Protein AF-A0A926PTL8-F1 (afdb_monomer_lite)

pLDDT: mean 95.18, std 4.31, range [72.38, 98.0]

Structure (mmCIF, N/CA/C/O backbone):
data_AF-A0A926PTL8-F1
#
_entry.id   AF-A0A926PTL8-F1
#
loop_
_atom_site.group_PDB
_atom_site.id
_atom_site.type_symbol
_atom_site.label_atom_id
_atom_site.label_alt_id
_atom_site.label_comp_id
_atom_site.label_asym_id
_atom_site.label_entity_id
_atom_site.label_seq_id
_atom_site.pdbx_PDB_ins_code
_atom_site.Cartn_x
_atom_site.Cartn_y
_atom_site.Cartn_z
_atom_site.occupancy
_atom_site.B_iso_or_equiv
_atom_site.auth_seq_id
_atom_site.auth_comp_id
_atom_site.auth_asym_id
_atom_site.auth_atom_id
_atom_site.pdbx_PDB_model_num
ATOM 1 N N . MET A 1 1 ? 5.268 1.816 -15.077 1.00 72.38 1 MET A N 1
ATOM 2 C CA . MET A 1 1 ? 5.666 2.780 -14.034 1.00 72.38 1 MET A CA 1
ATOM 3 C C . MET A 1 1 ? 5.639 2.059 -12.696 1.00 72.38 1 MET A C 1
ATOM 5 O O . MET A 1 1 ? 4.691 1.318 -12.452 1.00 72.38 1 MET A O 1
ATOM 9 N N . LYS A 1 2 ? 6.709 2.192 -11.912 1.00 86.50 2 LYS A N 1
ATOM 10 C CA . LYS A 1 2 ? 6.852 1.635 -10.564 1.00 86.50 2 LYS A CA 1
ATOM 11 C C . LYS A 1 2 ? 6.878 2.817 -9.601 1.00 86.50 2 LYS A C 1
ATOM 13 O O . LYS A 1 2 ? 7.621 3.761 -9.866 1.00 86.50 2 LYS A O 1
ATOM 18 N N . ILE A 1 3 ? 6.069 2.785 -8.551 1.00 92.56 3 ILE A N 1
ATOM 19 C CA . ILE A 1 3 ? 6.135 3.787 -7.486 1.00 92.56 3 ILE A CA 1
ATOM 20 C C . ILE A 1 3 ? 7.213 3.404 -6.472 1.00 92.56 3 ILE A C 1
ATOM 22 O O . ILE A 1 3 ? 7.527 2.226 -6.299 1.00 92.56 3 ILE A O 1
ATOM 26 N N . PHE A 1 4 ? 7.772 4.404 -5.806 1.00 96.06 4 PHE A N 1
ATOM 27 C CA . PHE A 1 4 ? 8.661 4.215 -4.670 1.00 96.06 4 PHE A CA 1
ATOM 28 C C . PHE A 1 4 ? 7.930 4.712 -3.434 1.00 96.06 4 PHE A C 1
ATOM 30 O O . PHE A 1 4 ? 7.308 5.770 -3.482 1.00 96.06 4 PHE A O 1
ATOM 37 N N . LEU A 1 5 ? 7.978 3.918 -2.373 1.00 96.00 5 LEU A N 1
ATOM 38 C CA . LEU A 1 5 ? 7.421 4.259 -1.074 1.00 96.00 5 LEU A CA 1
ATOM 39 C C . LEU A 1 5 ? 8.588 4.460 -0.117 1.00 96.00 5 LEU A C 1
ATOM 41 O O . LEU A 1 5 ? 9.567 3.712 -0.163 1.00 96.00 5 LEU A O 1
ATOM 45 N N . THR A 1 6 ? 8.471 5.455 0.745 1.00 97.94 6 THR A N 1
ATOM 46 C CA . THR A 1 6 ? 9.273 5.545 1.962 1.00 97.94 6 THR A CA 1
ATOM 47 C C . THR A 1 6 ? 8.866 4.445 2.945 1.00 97.94 6 THR A C 1
ATOM 49 O O . THR A 1 6 ? 7.781 3.862 2.843 1.00 97.94 6 THR A O 1
ATOM 52 N N . ASP A 1 7 ? 9.712 4.181 3.940 1.00 97.31 7 ASP A N 1
ATOM 53 C CA . ASP A 1 7 ? 9.417 3.181 4.974 1.00 97.31 7 ASP A CA 1
ATOM 54 C C . ASP A 1 7 ? 8.134 3.515 5.756 1.00 97.31 7 ASP A C 1
ATOM 56 O O . ASP A 1 7 ? 7.361 2.626 6.123 1.00 97.31 7 ASP A O 1
ATOM 60 N N . GLU A 1 8 ? 7.868 4.805 5.980 1.00 97.94 8 GLU A N 1
ATOM 61 C CA . GLU A 1 8 ? 6.660 5.264 6.667 1.00 97.94 8 GLU A CA 1
ATOM 62 C C . GLU A 1 8 ? 5.396 5.075 5.816 1.00 97.94 8 GLU A C 1
ATOM 64 O O . GLU A 1 8 ? 4.359 4.640 6.332 1.00 97.94 8 GLU A O 1
ATOM 69 N N . GLU A 1 9 ? 5.479 5.326 4.508 1.00 98.00 9 GLU A N 1
ATOM 70 C CA . GLU A 1 9 ? 4.376 5.075 3.580 1.00 98.00 9 GLU A CA 1
ATOM 71 C C . GLU A 1 9 ? 4.079 3.575 3.453 1.00 98.00 9 GLU A C 1
ATOM 73 O O . GLU A 1 9 ? 2.909 3.190 3.511 1.00 98.00 9 GLU A O 1
ATOM 78 N N . ASP A 1 10 ? 5.098 2.708 3.343 1.00 97.62 10 ASP A N 1
ATOM 79 C CA . ASP A 1 10 ? 4.869 1.254 3.294 1.00 97.62 10 ASP A CA 1
ATOM 80 C C . ASP A 1 10 ? 4.239 0.741 4.591 1.00 97.62 10 ASP A C 1
ATOM 82 O O . ASP A 1 10 ? 3.285 -0.043 4.542 1.00 97.62 10 ASP A O 1
ATOM 86 N N . ARG A 1 11 ? 4.709 1.223 5.750 1.00 97.81 11 ARG A N 1
ATOM 87 C CA . ARG A 1 11 ? 4.118 0.885 7.052 1.00 97.81 11 ARG A CA 1
ATOM 88 C C . ARG A 1 11 ? 2.647 1.291 7.112 1.00 97.81 11 ARG A C 1
ATOM 90 O O . ARG A 1 11 ? 1.800 0.461 7.438 1.00 97.81 11 ARG A O 1
ATOM 97 N N . THR A 1 12 ? 2.332 2.525 6.727 1.00 97.81 12 THR A N 1
ATOM 98 C CA . THR A 1 12 ? 0.954 3.039 6.733 1.00 97.81 12 THR A CA 1
ATOM 99 C C . THR A 1 12 ? 0.057 2.233 5.792 1.00 97.81 12 THR A C 1
ATOM 101 O O . THR A 1 12 ? -1.035 1.802 6.163 1.00 97.81 12 THR A O 1
ATOM 104 N N . LEU A 1 13 ? 0.521 1.950 4.571 1.00 97.94 13 LEU A N 1
ATOM 105 C CA . LEU A 1 13 ? -0.231 1.140 3.613 1.00 97.94 13 LEU A CA 1
ATOM 106 C C . LEU A 1 13 ? -0.408 -0.303 4.104 1.00 97.94 13 LEU A C 1
ATOM 108 O O . LEU A 1 13 ? -1.447 -0.919 3.851 1.00 97.94 13 LEU A O 1
ATOM 112 N N . ARG A 1 14 ? 0.577 -0.859 4.819 1.00 97.31 14 ARG A N 1
ATOM 113 C CA . ARG A 1 14 ? 0.470 -2.183 5.438 1.00 97.31 14 ARG A CA 1
ATOM 114 C C . ARG A 1 14 ? -0.640 -2.204 6.475 1.00 97.31 14 ARG A C 1
ATOM 116 O O . ARG A 1 14 ? -1.482 -3.094 6.421 1.00 97.31 14 ARG A O 1
ATOM 123 N N . GLU A 1 15 ? -0.672 -1.229 7.371 1.00 97.12 15 GLU A N 1
ATOM 124 C CA . GLU A 1 15 ? -1.720 -1.109 8.387 1.00 97.12 15 GLU A CA 1
ATOM 125 C C . GLU A 1 15 ? -3.103 -0.962 7.742 1.00 97.12 15 GLU A C 1
ATOM 127 O O . GLU A 1 15 ? -4.029 -1.694 8.092 1.00 97.12 15 GLU A O 1
ATOM 132 N N . LEU A 1 16 ? -3.226 -0.121 6.709 1.00 97.56 16 LEU A N 1
ATOM 133 C CA . LEU A 1 16 ? -4.470 0.044 5.950 1.00 97.56 16 LEU A CA 1
ATOM 134 C C . LEU A 1 16 ? -4.927 -1.239 5.245 1.00 97.56 16 LEU A C 1
ATOM 136 O O . LEU A 1 16 ? -6.127 -1.435 5.071 1.00 97.56 16 LEU A O 1
ATOM 140 N N . SER A 1 17 ? -4.007 -2.124 4.855 1.00 95.12 17 SER A N 1
ATOM 141 C CA . SER A 1 17 ? -4.341 -3.379 4.164 1.00 95.12 17 SER A CA 1
ATOM 142 C C . SER A 1 17 ? -5.019 -4.401 5.089 1.00 95.12 17 SER A C 1
ATOM 144 O O . SER A 1 17 ? -5.827 -5.203 4.624 1.00 95.12 17 SER A O 1
ATOM 146 N N . TYR A 1 18 ? -4.742 -4.348 6.399 1.00 92.62 18 TYR A N 1
ATOM 147 C CA . TYR A 1 18 ? -5.235 -5.323 7.386 1.00 92.62 18 TYR A CA 1
ATOM 148 C C . TYR A 1 18 ? -6.127 -4.715 8.478 1.00 92.62 18 TYR A C 1
ATOM 150 O O . TYR A 1 18 ? -6.749 -5.456 9.234 1.00 92.62 18 TYR A O 1
ATOM 158 N N . GLY A 1 19 ? -6.234 -3.387 8.549 1.00 94.25 19 GLY A N 1
ATOM 159 C CA . 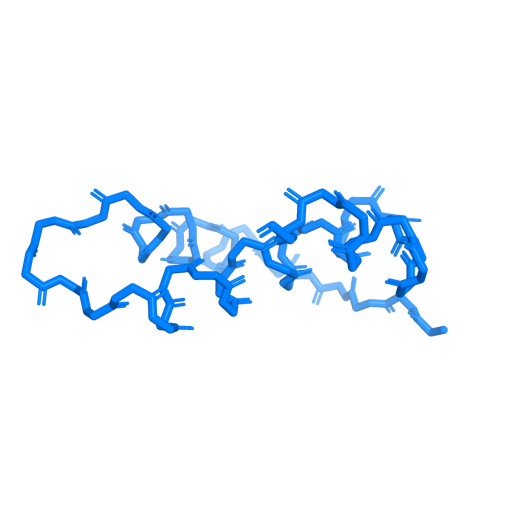GLY A 1 19 ? -6.957 -2.679 9.601 1.00 94.25 19 GLY A CA 1
ATOM 160 C C . GLY A 1 19 ? -8.429 -3.083 9.727 1.00 94.25 19 GLY A C 1
ATOM 161 O O . GLY A 1 19 ? -9.163 -3.223 8.739 1.00 94.25 19 GLY A O 1
ATOM 162 N N . ASN A 1 20 ? -8.886 -3.240 10.967 1.00 93.12 20 ASN A N 1
ATOM 163 C CA . ASN A 1 20 ? -10.303 -3.419 11.271 1.00 93.12 20 ASN A CA 1
ATOM 164 C C . ASN A 1 20 ? -11.053 -2.097 11.051 1.00 93.12 20 ASN A C 1
ATOM 166 O O . ASN A 1 20 ? -10.522 -1.025 11.321 1.00 93.12 20 ASN A O 1
ATOM 170 N N . GLY A 1 21 ? -12.273 -2.162 10.512 1.00 94.88 21 GLY A N 1
ATOM 171 C CA . GLY A 1 21 ? -13.062 -0.967 10.173 1.00 94.88 21 GLY A CA 1
ATOM 172 C C . GLY A 1 21 ? -12.636 -0.246 8.887 1.00 94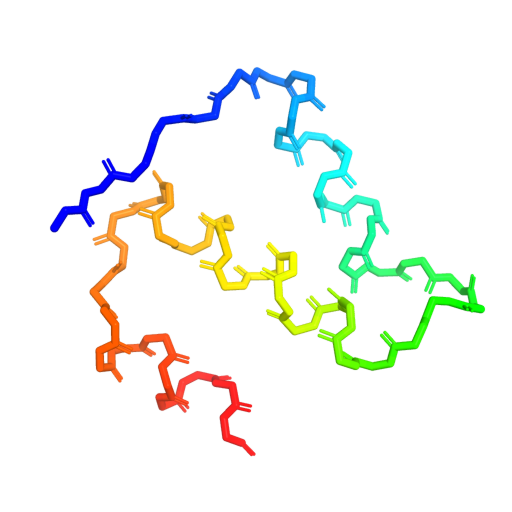.88 21 GLY A C 1
ATOM 173 O O . GLY A 1 21 ? -13.331 0.666 8.445 1.00 94.88 21 GLY A O 1
ATOM 174 N N . VAL A 1 22 ? -11.546 -0.671 8.237 1.00 96.19 22 VAL A N 1
ATOM 175 C CA . VAL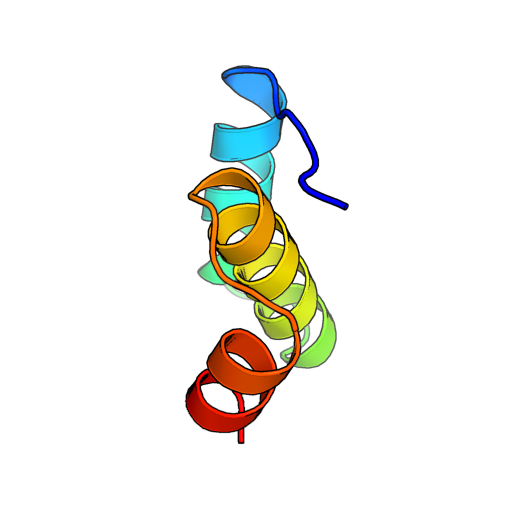 A 1 22 ? -11.145 -0.135 6.930 1.00 96.19 22 VAL A CA 1
ATOM 176 C C . VAL A 1 22 ? -12.012 -0.762 5.827 1.00 96.19 22 VAL A C 1
ATOM 178 O O . VAL A 1 22 ? -12.082 -1.993 5.740 1.00 96.19 22 VAL A O 1
ATOM 181 N N . PRO A 1 23 ? -12.654 0.034 4.948 1.00 97.56 23 PRO A N 1
ATOM 182 C CA . PRO A 1 23 ? -13.433 -0.504 3.836 1.00 97.56 23 PRO A CA 1
ATOM 183 C C . PRO A 1 23 ? -12.589 -1.378 2.900 1.00 97.56 23 PRO A C 1
ATOM 185 O O . PRO A 1 23 ? -11.457 -1.024 2.566 1.00 97.56 23 PRO A O 1
ATOM 188 N N . GLN A 1 24 ? -13.161 -2.474 2.389 1.00 95.69 24 GLN A N 1
ATOM 189 C CA . GLN A 1 24 ? -12.451 -3.436 1.529 1.00 95.69 24 GLN A CA 1
ATOM 190 C C . GLN A 1 24 ? -11.769 -2.777 0.319 1.00 95.69 24 GLN A C 1
ATOM 192 O O . GLN A 1 24 ? -10.630 -3.097 -0.007 1.00 95.69 24 GLN A O 1
ATOM 197 N N . ARG A 1 25 ? -12.420 -1.783 -0.300 1.00 96.12 25 ARG A N 1
ATOM 198 C CA . ARG A 1 25 ? -11.845 -1.019 -1.422 1.00 96.12 25 ARG A CA 1
ATOM 199 C C . ARG A 1 25 ? -10.557 -0.282 -1.046 1.00 96.12 25 ARG A C 1
ATOM 201 O O . ARG A 1 25 ? -9.663 -0.151 -1.877 1.00 96.12 25 ARG A O 1
ATOM 208 N N . VAL A 1 26 ? -10.457 0.213 0.187 1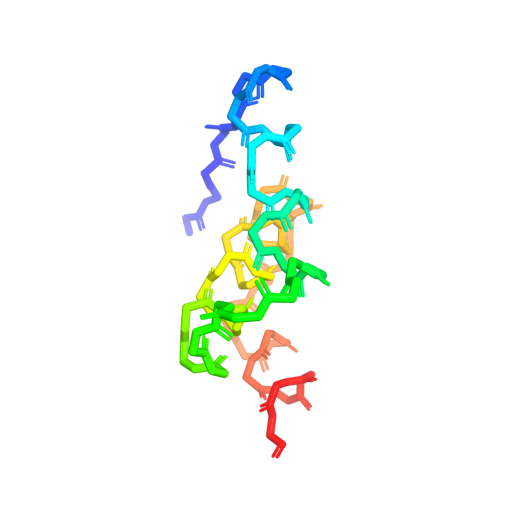.00 97.00 26 VAL A N 1
ATOM 209 C CA . VAL A 1 26 ? -9.251 0.889 0.687 1.00 97.00 26 VAL A 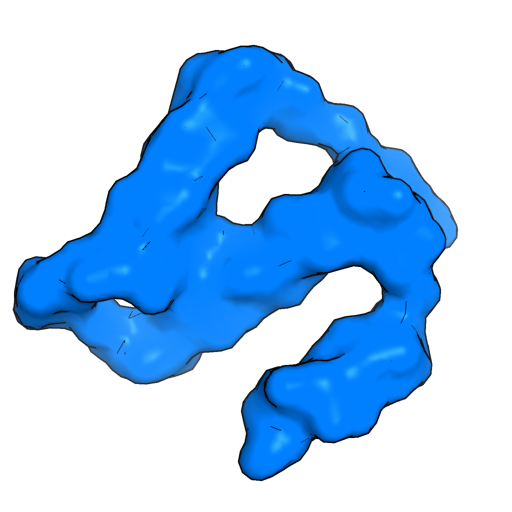CA 1
ATOM 210 C C . VAL A 1 26 ? -8.149 -0.137 0.938 1.00 97.00 26 VAL A C 1
ATOM 212 O O . VAL A 1 26 ? -7.021 0.090 0.508 1.00 97.00 26 VAL A O 1
ATOM 215 N N . LYS A 1 27 ? -8.484 -1.301 1.513 1.00 97.56 27 LYS A N 1
ATOM 216 C CA . LYS A 1 27 ? -7.539 -2.418 1.698 1.00 97.56 27 LYS A CA 1
ATOM 217 C C . LYS A 1 27 ? -6.934 -2.884 0.374 1.00 97.56 27 LYS A C 1
ATOM 219 O O . LY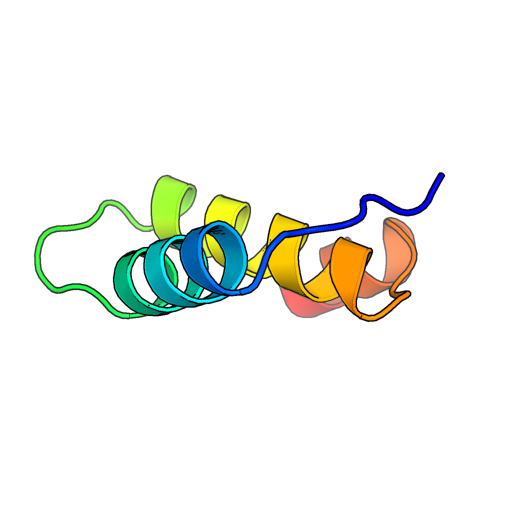S A 1 27 ? -5.717 -3.010 0.255 1.00 97.56 27 LYS A O 1
ATOM 224 N N . GLN A 1 28 ? -7.779 -3.076 -0.640 1.00 96.69 28 GLN A N 1
ATOM 225 C CA . GLN A 1 28 ? -7.356 -3.480 -1.983 1.00 96.69 28 GLN A CA 1
ATOM 226 C C . GLN A 1 28 ? -6.447 -2.433 -2.631 1.00 96.69 28 GLN A C 1
ATOM 228 O O . GLN A 1 28 ? -5.409 -2.783 -3.184 1.00 96.69 28 GLN A O 1
ATOM 233 N N . ARG A 1 29 ? -6.779 -1.140 -2.519 1.00 96.75 29 ARG A N 1
ATOM 234 C CA . ARG A 1 29 ? -5.929 -0.055 -3.039 1.00 96.75 29 ARG A CA 1
ATOM 235 C C . ARG A 1 29 ? -4.583 0.021 -2.324 1.00 96.75 29 ARG A C 1
ATOM 237 O O . ARG A 1 29 ? -3.561 0.145 -2.990 1.00 96.75 29 ARG A O 1
ATOM 244 N N . ALA A 1 30 ? -4.574 -0.086 -0.997 1.00 97.50 30 ALA A N 1
ATOM 245 C CA . ALA A 1 30 ? -3.339 -0.091 -0.224 1.00 97.50 30 ALA A CA 1
ATOM 246 C C . ALA A 1 30 ? -2.446 -1.279 -0.618 1.00 97.50 30 ALA A C 1
ATOM 248 O O . ALA A 1 30 ? -1.261 -1.105 -0.895 1.00 97.50 30 ALA A O 1
ATOM 249 N N . THR A 1 31 ? -3.044 -2.462 -0.766 1.00 96.94 31 THR A N 1
ATOM 250 C CA . THR A 1 31 ? -2.357 -3.669 -1.243 1.00 96.94 31 THR A CA 1
ATOM 251 C C . THR A 1 31 ? -1.795 -3.477 -2.655 1.00 96.94 31 THR A C 1
ATOM 253 O O . THR A 1 31 ? -0.620 -3.752 -2.888 1.00 96.94 31 THR A O 1
ATOM 256 N N . ALA A 1 32 ? -2.587 -2.936 -3.586 1.00 97.00 32 ALA A N 1
ATOM 257 C CA . ALA A 1 32 ? -2.162 -2.671 -4.961 1.00 97.00 32 ALA A CA 1
ATOM 258 C C . ALA A 1 32 ? -0.948 -1.730 -5.034 1.00 97.00 32 ALA A C 1
ATOM 260 O O . ALA A 1 32 ? -0.016 -1.986 -5.797 1.00 97.00 32 ALA A O 1
ATOM 261 N N . LEU A 1 33 ? -0.932 -0.662 -4.229 1.00 96.94 33 LEU A N 1
ATOM 262 C CA . LEU A 1 33 ? 0.186 0.285 -4.177 1.00 96.94 33 LEU A CA 1
ATOM 263 C C . LEU A 1 33 ? 1.469 -0.389 -3.677 1.00 96.94 33 LEU A C 1
ATOM 265 O O . LEU A 1 33 ? 2.519 -0.243 -4.302 1.00 96.94 33 LEU A O 1
ATOM 269 N N . ARG A 1 34 ? 1.378 -1.198 -2.616 1.00 96.94 34 ARG A N 1
ATOM 270 C CA . ARG A 1 34 ? 2.528 -1.950 -2.086 1.00 96.94 34 ARG A CA 1
ATOM 271 C C . ARG A 1 34 ? 3.053 -2.987 -3.078 1.00 96.94 34 ARG A C 1
ATOM 273 O O . ARG A 1 34 ? 4.263 -3.128 -3.235 1.00 96.94 34 ARG A O 1
ATOM 280 N N . LEU A 1 35 ? 2.164 -3.672 -3.800 1.00 96.81 35 LEU A N 1
ATOM 281 C CA . LEU A 1 35 ? 2.553 -4.593 -4.873 1.00 96.81 35 LEU A CA 1
ATOM 282 C C . LEU A 1 35 ? 3.233 -3.853 -6.031 1.00 96.81 35 LEU A C 1
ATOM 284 O O . LEU A 1 35 ? 4.254 -4.304 -6.548 1.00 96.81 35 LEU A O 1
ATOM 288 N N . ASN A 1 36 ? 2.731 -2.681 -6.423 1.00 97.19 36 ASN A N 1
ATOM 289 C CA . ASN A 1 36 ? 3.408 -1.885 -7.442 1.00 97.19 36 ASN A CA 1
ATOM 290 C C . ASN A 1 36 ? 4.809 -1.454 -6.977 1.00 97.19 36 ASN A C 1
ATOM 292 O O . ASN A 1 36 ? 5.766 -1.583 -7.741 1.00 97.19 36 ASN A O 1
ATOM 296 N N . ALA A 1 37 ? 4.949 -1.037 -5.715 1.00 96.75 37 ALA A N 1
ATOM 297 C CA . ALA A 1 37 ? 6.231 -0.676 -5.112 1.00 96.75 37 ALA A CA 1
ATOM 298 C C . ALA A 1 37 ? 7.209 -1.860 -4.986 1.00 96.75 37 ALA A C 1
ATOM 300 O O . ALA A 1 37 ? 8.423 -1.676 -5.098 1.00 96.75 37 ALA A O 1
ATOM 301 N N . SER A 1 38 ? 6.713 -3.095 -4.857 1.00 94.94 38 SER A N 1
ATOM 302 C CA . SER A 1 38 ? 7.549 -4.304 -4.913 1.00 94.94 38 SER A CA 1
ATOM 303 C C . SER A 1 38 ? 7.942 -4.703 -6.342 1.00 94.94 38 SER A C 1
ATOM 305 O O . SER A 1 38 ? 8.816 -5.545 -6.535 1.00 94.94 38 SER A O 1
ATOM 307 N N . GLY A 1 39 ? 7.384 -4.036 -7.358 1.00 95.69 39 GLY A N 1
ATOM 308 C CA . GLY A 1 39 ? 7.719 -4.225 -8.771 1.00 95.69 39 GLY A CA 1
ATOM 309 C C . GLY A 1 39 ? 6.671 -4.991 -9.576 1.00 95.69 39 GLY A C 1
ATOM 310 O O . GLY A 1 39 ? 6.914 -5.281 -10.750 1.00 95.69 39 GLY A O 1
ATOM 311 N N . TRP A 1 40 ? 5.509 -5.295 -8.993 1.00 96.62 40 TRP A N 1
ATOM 312 C CA . TRP A 1 40 ? 4.428 -5.948 -9.723 1.00 96.62 40 TRP A CA 1
ATOM 313 C C . TRP A 1 40 ? 3.821 -5.011 -10.765 1.00 96.62 40 TRP A C 1
ATOM 315 O O . TRP A 1 40 ? 3.595 -3.815 -10.540 1.00 96.62 40 TRP A O 1
ATOM 325 N N . ARG A 1 41 ? 3.523 -5.577 -11.934 1.00 95.00 41 ARG A N 1
ATOM 326 C CA . ARG A 1 41 ? 2.842 -4.872 -13.021 1.00 95.00 41 ARG A CA 1
ATOM 327 C C . ARG A 1 41 ? 1.331 -4.913 -12.812 1.00 95.00 41 ARG A C 1
ATOM 329 O O . ARG A 1 41 ? 0.804 -5.862 -12.242 1.00 95.00 41 ARG A O 1
ATOM 336 N N . VAL A 1 42 ? 0.632 -3.917 -13.357 1.00 93.25 42 VAL A N 1
ATOM 337 C CA . VAL A 1 42 ? -0.833 -3.780 -13.250 1.00 93.25 42 VAL A CA 1
ATOM 338 C C . VAL A 1 42 ? -1.592 -5.077 -13.583 1.00 93.25 42 VAL A C 1
ATOM 340 O O . VAL A 1 42 ? -2.452 -5.440 -12.788 1.00 93.25 42 VAL A O 1
ATOM 343 N N . PRO A 1 43 ? -1.256 -5.840 -14.647 1.00 95.69 43 PRO A N 1
ATOM 344 C CA . PRO A 1 43 ? -1.956 -7.096 -14.927 1.00 95.69 43 PRO A CA 1
ATOM 345 C C . PRO A 1 43 ? -1.775 -8.160 -13.834 1.00 95.69 43 PRO A C 1
ATOM 347 O O . PRO A 1 43 ? -2.709 -8.888 -13.530 1.00 95.69 43 PRO A O 1
ATOM 350 N N . GLN A 1 44 ? -0.594 -8.233 -13.208 1.00 96.12 44 GLN A N 1
ATOM 351 C CA . GLN A 1 44 ? -0.330 -9.179 -12.116 1.00 96.12 44 GLN A CA 1
ATOM 352 C C . GLN A 1 44 ? -1.109 -8.795 -10.856 1.00 96.12 44 GLN A C 1
ATOM 354 O O . GLN A 1 44 ? -1.613 -9.660 -10.149 1.00 96.12 44 GLN A O 1
ATOM 359 N N . ILE A 1 45 ? -1.208 -7.490 -10.587 1.00 96.06 45 ILE A N 1
ATOM 360 C CA . ILE A 1 45 ? -1.972 -6.954 -9.457 1.00 96.06 45 ILE A CA 1
ATOM 361 C C . ILE A 1 45 ? -3.467 -7.212 -9.655 1.00 96.06 45 ILE A C 1
ATOM 363 O O . ILE A 1 45 ? -4.126 -7.610 -8.705 1.00 96.06 45 ILE A O 1
ATOM 367 N N . ALA A 1 46 ? -3.990 -7.024 -10.871 1.00 94.69 46 ALA A N 1
ATOM 368 C CA . ALA A 1 46 ? -5.393 -7.289 -11.185 1.00 94.69 46 ALA A CA 1
ATOM 369 C C . ALA A 1 46 ? -5.763 -8.753 -10.905 1.00 94.69 46 ALA A C 1
ATOM 371 O O . ALA A 1 46 ? -6.659 -9.001 -10.114 1.00 94.69 46 ALA A O 1
ATOM 372 N N . VAL A 1 47 ? -4.984 -9.707 -11.431 1.00 96.06 47 VAL A N 1
ATOM 373 C CA . VAL A 1 47 ? -5.196 -11.149 -11.188 1.00 96.06 47 VAL A CA 1
ATOM 374 C C . VAL A 1 47 ? -5.090 -11.519 -9.703 1.00 96.06 47 VAL A C 1
ATOM 376 O O . VAL A 1 47 ? -5.726 -12.463 -9.255 1.00 96.06 47 VAL A O 1
ATOM 379 N N . HIS A 1 48 ? -4.273 -10.803 -8.928 1.00 94.25 48 HIS A N 1
ATOM 380 C CA . HIS A 1 48 ? -4.129 -11.053 -7.493 1.00 94.25 48 HIS A CA 1
ATOM 381 C C . HIS A 1 48 ? -5.281 -10.485 -6.647 1.00 94.25 48 HIS A C 1
ATOM 383 O O . HIS A 1 48 ? -5.469 -10.928 -5.517 1.00 94.25 48 HIS A O 1
ATOM 389 N N . LEU A 1 49 ? -5.994 -9.472 -7.150 1.00 91.19 49 LEU A N 1
ATOM 390 C CA . LEU A 1 49 ? -7.032 -8.743 -6.413 1.00 91.19 49 LEU A CA 1
ATOM 391 C C . LEU A 1 49 ? -8.464 -9.012 -6.907 1.00 91.19 49 LEU A C 1
ATOM 393 O O . LEU A 1 49 ? -9.385 -8.439 -6.314 1.00 91.19 49 LEU A O 1
ATOM 397 N N . ASP A 1 50 ? -8.625 -9.825 -7.957 1.00 82.19 50 ASP A N 1
ATOM 398 C CA . ASP A 1 50 ? -9.905 -10.406 -8.402 1.00 82.19 50 ASP A CA 1
ATOM 399 C C . ASP A 1 50 ? -10.535 -11.286 -7.307 1.00 82.19 50 ASP A C 1
ATOM 401 O O . ASP A 1 50 ? -11.766 -11.159 -7.097 1.00 82.19 50 ASP A O 1
#

Secondary structure (DSSP, 8-state):
------HHHHHHHHHHHH-TT--HHHHHHHHHHHHHHHT--HHHHHHHH-

Sequence (50 aa):
MKIFLTDEEDRTLRELSYGNGVPQRVKQRATALRLNASGWRVPQIAVHLD

Foldseek 3Di:
DADADDPVLLVVLVCLLDPDPRDNVSNLVSVLNVCSNVPDDPVRSVVVSD

Radius of gyration: 10.64 Å; chains: 1; bounding box: 23×17×26 Å